Protein AF-A0A453JPI9-F1 (afdb_monomer)

pLDDT: mean 90.71, std 10.28, range [49.06, 98.75]

Structure (mmCIF, N/CA/C/O backbone):
data_AF-A0A453JPI9-F1
#
_entry.id   AF-A0A453JPI9-F1
#
loop_
_atom_site.group_PDB
_atom_site.id
_atom_site.type_symbol
_atom_site.label_atom_id
_atom_site.label_alt_id
_atom_site.label_comp_id
_atom_site.label_asym_id
_atom_site.label_entity_id
_atom_site.label_seq_id
_atom_site.pdbx_PDB_ins_code
_atom_site.Cartn_x
_atom_site.Cartn_y
_atom_site.Cartn_z
_atom_site.occupancy
_atom_site.B_iso_or_equiv
_atom_site.auth_seq_id
_atom_site.auth_comp_id
_atom_site.auth_asym_id
_atom_site.auth_atom_id
_atom_site.pdbx_PDB_model_num
ATOM 1 N N . MET A 1 1 ? -15.387 -22.018 1.868 1.00 56.56 1 MET A N 1
ATOM 2 C CA . MET A 1 1 ? -14.784 -21.761 0.543 1.00 56.56 1 MET A CA 1
ATOM 3 C C . MET A 1 1 ? -15.371 -20.463 0.018 1.00 56.56 1 MET A C 1
ATOM 5 O O . MET A 1 1 ? -16.584 -20.319 0.083 1.00 56.56 1 MET A O 1
ATOM 9 N N . LEU A 1 2 ? -14.532 -19.524 -0.419 1.00 75.81 2 LEU A N 1
ATOM 10 C CA . LEU A 1 2 ? -14.952 -18.275 -1.067 1.00 75.81 2 LEU A CA 1
ATOM 11 C C . LEU A 1 2 ? -14.603 -18.373 -2.557 1.00 75.81 2 LEU A C 1
ATOM 13 O O . LEU A 1 2 ? -13.573 -18.955 -2.893 1.00 75.81 2 LEU A O 1
ATOM 17 N N . VAL A 1 3 ? -15.459 -17.845 -3.432 1.00 72.50 3 VAL A N 1
A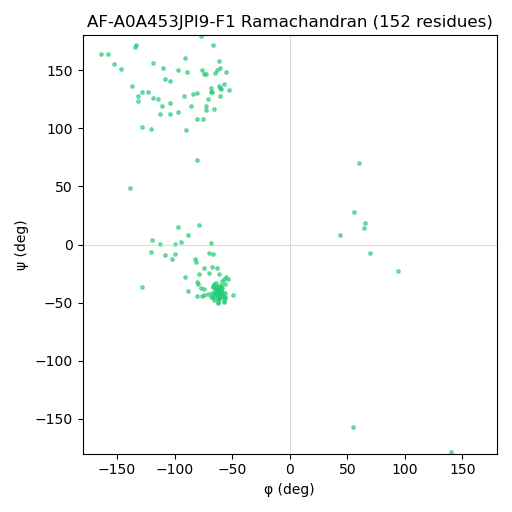TOM 18 C CA . VAL A 1 3 ? -15.272 -17.870 -4.892 1.00 72.50 3 VAL A CA 1
ATOM 19 C 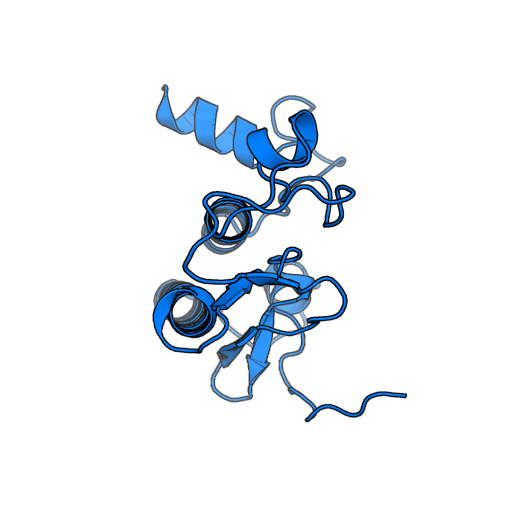C . VAL A 1 3 ? -15.197 -16.429 -5.387 1.00 72.50 3 VAL A C 1
ATOM 21 O O . VAL A 1 3 ? -16.086 -15.634 -5.095 1.00 72.50 3 VAL A O 1
ATOM 24 N N . TYR A 1 4 ? -14.134 -16.103 -6.121 1.00 73.81 4 TYR A N 1
ATOM 25 C CA . TYR A 1 4 ? -13.899 -14.785 -6.713 1.00 73.81 4 TYR A CA 1
ATOM 26 C C . TYR A 1 4 ? -13.835 -14.899 -8.235 1.00 73.81 4 TYR A C 1
ATOM 28 O O . TYR A 1 4 ? -13.496 -15.957 -8.769 1.00 73.81 4 TYR A O 1
ATOM 36 N N . ASN A 1 5 ? -14.113 -13.794 -8.929 1.00 72.75 5 ASN A N 1
ATOM 37 C CA . ASN A 1 5 ? -13.845 -13.704 -10.361 1.00 72.75 5 ASN A CA 1
ATOM 38 C C . ASN A 1 5 ? -12.345 -13.893 -10.614 1.00 72.75 5 ASN A C 1
ATOM 40 O O . ASN A 1 5 ? -11.514 -13.302 -9.922 1.00 72.75 5 ASN A O 1
ATOM 44 N N . TYR A 1 6 ? -12.008 -14.705 -11.615 1.00 73.25 6 TYR A N 1
ATOM 45 C CA . TYR A 1 6 ? -10.628 -14.873 -12.052 1.00 73.25 6 TYR A CA 1
ATOM 46 C C . TYR A 1 6 ? -10.118 -13.572 -12.684 1.00 73.25 6 TYR A C 1
ATOM 48 O O . TYR A 1 6 ? -10.791 -12.989 -13.532 1.00 73.25 6 TYR A O 1
ATOM 56 N N . LEU A 1 7 ? -8.937 -13.118 -12.263 1.00 73.00 7 LEU A N 1
ATOM 57 C CA . LEU A 1 7 ? -8.289 -11.921 -12.792 1.00 73.00 7 LEU A CA 1
ATOM 58 C C . LEU A 1 7 ? -7.021 -12.333 -13.544 1.00 73.00 7 LEU A C 1
ATOM 60 O O . LEU A 1 7 ? -6.065 -12.844 -12.957 1.00 73.00 7 LEU A O 1
ATOM 64 N N . GLU A 1 8 ? -7.064 -12.145 -14.863 1.00 62.25 8 GLU A N 1
ATOM 65 C CA . GLU A 1 8 ? -6.140 -12.718 -15.854 1.00 62.25 8 GLU A CA 1
ATOM 66 C C . GLU A 1 8 ? -4.679 -12.319 -15.621 1.00 62.25 8 GLU A C 1
ATOM 68 O O . GLU A 1 8 ? -3.771 -13.137 -15.783 1.00 62.25 8 GLU A O 1
ATOM 73 N N . ASN A 1 9 ? -4.450 -11.090 -15.151 1.00 68.19 9 ASN A N 1
ATOM 74 C CA . ASN A 1 9 ? -3.110 -10.556 -14.928 1.00 68.19 9 ASN A CA 1
ATOM 75 C C . ASN A 1 9 ? -2.555 -10.864 -13.525 1.00 68.19 9 ASN A C 1
ATOM 77 O O . ASN A 1 9 ? -1.452 -10.426 -13.199 1.00 68.19 9 ASN A O 1
ATOM 81 N N . ASN A 1 10 ? -3.253 -11.697 -12.734 1.00 81.88 10 ASN A N 1
ATOM 82 C CA . ASN A 1 10 ? -2.865 -12.098 -11.377 1.00 81.88 10 ASN A CA 1
ATOM 83 C C . ASN A 1 10 ? -2.634 -10.884 -10.450 1.00 81.88 10 ASN A C 1
ATOM 85 O O . ASN A 1 10 ? -3.216 -9.816 -10.641 1.00 81.88 10 ASN A O 1
ATOM 89 N N . SER A 1 11 ? -1.855 -11.075 -9.384 1.00 89.31 11 SER A N 1
ATOM 90 C CA . SER A 1 11 ? -1.465 -10.008 -8.476 1.00 89.31 11 SER A CA 1
ATOM 91 C C . SER A 1 11 ? -0.372 -9.118 -9.055 1.00 89.31 11 SER A C 1
ATOM 93 O O . SER A 1 11 ? 0.525 -9.572 -9.768 1.00 89.31 11 SER A O 1
ATOM 95 N N . LEU A 1 12 ? -0.395 -7.856 -8.645 1.00 89.69 12 LEU A N 1
ATOM 96 C CA . LEU A 1 12 ? 0.611 -6.858 -8.966 1.00 89.69 12 LEU A CA 1
ATOM 97 C C . LEU A 1 12 ? 2.017 -7.314 -8.550 1.00 89.69 12 LEU A C 1
ATOM 99 O O . LEU A 1 12 ? 2.966 -7.062 -9.281 1.00 89.69 12 LEU A O 1
ATOM 103 N N . ALA A 1 13 ? 2.161 -8.060 -7.448 1.00 88.31 13 ALA A N 1
ATOM 104 C CA . ALA A 1 13 ? 3.440 -8.669 -7.065 1.00 88.31 13 ALA A CA 1
ATOM 105 C C . ALA A 1 13 ? 3.997 -9.603 -8.152 1.00 88.31 13 ALA A C 1
ATOM 107 O O . ALA A 1 13 ? 5.188 -9.563 -8.454 1.00 88.31 13 ALA A O 1
ATOM 108 N N . ARG A 1 14 ? 3.148 -10.427 -8.783 1.00 84.69 14 ARG A N 1
ATOM 109 C CA . ARG A 1 14 ? 3.580 -11.302 -9.882 1.00 84.69 14 ARG A CA 1
ATOM 110 C C . ARG A 1 14 ? 3.991 -10.488 -11.104 1.00 84.69 14 ARG A C 1
ATOM 112 O O . ARG A 1 14 ? 4.933 -10.871 -11.789 1.00 84.69 14 ARG A O 1
ATOM 119 N N . THR A 1 15 ? 3.307 -9.383 -11.371 1.00 82.25 15 THR A N 1
ATOM 120 C CA . THR A 1 15 ? 3.613 -8.520 -12.515 1.00 82.25 15 THR A CA 1
ATOM 121 C C . THR A 1 15 ? 4.873 -7.680 -12.303 1.00 82.25 15 THR A C 1
ATOM 123 O O . THR A 1 15 ? 5.639 -7.514 -13.246 1.00 82.25 15 THR A O 1
ATOM 126 N N . LEU A 1 16 ? 5.112 -7.179 -11.085 1.00 83.50 16 LEU A N 1
ATOM 127 C CA . LEU A 1 16 ? 6.291 -6.376 -10.742 1.00 83.50 16 LEU A CA 1
ATOM 128 C C . LEU A 1 16 ? 7.556 -7.225 -10.573 1.00 83.50 16 LEU A C 1
ATOM 130 O O . LEU A 1 16 ? 8.634 -6.784 -10.959 1.00 83.50 16 LEU A O 1
ATOM 134 N N . PHE A 1 17 ? 7.432 -8.424 -9.996 1.00 82.12 17 PHE A N 1
ATOM 135 C CA . PHE A 1 17 ? 8.583 -9.210 -9.537 1.00 82.12 17 PHE A CA 1
ATOM 136 C C . PHE A 1 17 ? 8.726 -10.586 -10.197 1.00 82.12 17 PHE A C 1
ATOM 138 O O . PHE A 1 17 ? 9.694 -11.300 -9.934 1.00 82.12 17 PHE A O 1
ATOM 145 N N . GLY A 1 18 ? 7.755 -11.002 -11.010 1.00 69.88 18 GLY A N 1
ATOM 146 C CA . GLY A 1 18 ? 7.788 -12.289 -11.697 1.00 69.88 18 GLY A CA 1
ATOM 147 C C . GLY A 1 18 ? 8.807 -12.322 -12.836 1.00 69.88 18 GLY A C 1
ATOM 148 O O . GLY A 1 18 ? 9.024 -11.337 -13.539 1.00 69.88 18 GLY A O 1
ATOM 149 N N . ASN A 1 19 ? 9.413 -13.490 -13.058 1.00 57.91 19 ASN A N 1
ATOM 150 C CA . ASN A 1 19 ? 10.352 -13.700 -14.160 1.00 57.91 19 ASN A CA 1
ATOM 151 C C . ASN A 1 19 ? 9.649 -13.592 -15.526 1.00 57.91 19 ASN A C 1
ATOM 153 O O . ASN A 1 19 ? 8.791 -14.413 -15.841 1.00 57.91 19 ASN A O 1
ATOM 157 N N . ALA A 1 20 ? 10.062 -12.599 -16.321 1.00 51.00 20 ALA A N 1
ATOM 158 C CA . ALA A 1 20 ? 10.188 -12.532 -17.789 1.00 51.00 20 ALA A CA 1
ATOM 159 C C . ALA A 1 20 ? 9.083 -13.093 -18.721 1.00 51.00 20 ALA A C 1
ATOM 161 O O . ALA A 1 20 ? 9.321 -13.184 -19.923 1.00 51.00 20 ALA A O 1
ATOM 162 N N . HIS A 1 21 ? 7.909 -13.508 -18.240 1.00 49.06 21 HIS A N 1
ATOM 163 C CA . HIS A 1 21 ? 6.853 -14.114 -19.074 1.00 49.06 21 HIS A CA 1
ATOM 164 C C . HIS A 1 21 ? 5.532 -13.333 -19.067 1.00 49.06 21 HIS A C 1
ATOM 166 O O . HIS A 1 21 ? 4.570 -13.762 -19.701 1.00 49.06 21 HIS A O 1
ATOM 172 N N . SER A 1 22 ? 5.465 -12.172 -18.408 1.00 56.53 22 SER A N 1
ATOM 173 C CA . SER A 1 22 ? 4.405 -11.203 -18.685 1.00 56.53 22 SER A CA 1
ATOM 174 C C . SER A 1 22 ? 4.848 -10.319 -19.854 1.00 56.53 22 SER A C 1
ATOM 176 O O . SER A 1 22 ? 5.839 -9.599 -19.784 1.00 56.53 22 SER A O 1
ATOM 178 N N . SER A 1 23 ? 4.095 -10.342 -20.951 1.00 58.16 23 SER A N 1
ATOM 179 C CA . SER A 1 23 ? 4.243 -9.397 -22.071 1.00 58.16 23 SER A CA 1
ATOM 180 C C . SER A 1 23 ? 3.825 -7.962 -21.702 1.00 58.16 23 SER A C 1
ATOM 182 O O . SER A 1 23 ? 3.854 -7.060 -22.540 1.00 58.16 23 SER A O 1
ATOM 184 N N . ILE A 1 24 ? 3.423 -7.745 -20.447 1.00 67.31 24 ILE A N 1
ATOM 185 C CA . ILE A 1 24 ? 2.841 -6.510 -19.939 1.00 67.31 24 ILE A CA 1
ATOM 186 C C . ILE A 1 24 ? 3.964 -5.515 -19.641 1.00 67.31 24 ILE A C 1
ATOM 188 O O . ILE A 1 24 ? 4.696 -5.646 -18.659 1.00 67.31 24 ILE A O 1
ATOM 192 N N . ARG A 1 25 ? 4.083 -4.479 -20.474 1.00 70.19 25 ARG A N 1
ATOM 193 C CA . ARG A 1 25 ? 4.952 -3.333 -20.188 1.00 70.19 25 ARG A CA 1
ATOM 194 C C . ARG A 1 25 ? 4.307 -2.442 -19.129 1.00 70.19 25 ARG A C 1
ATOM 196 O O . ARG A 1 25 ? 3.371 -1.710 -19.418 1.00 70.19 25 ARG A O 1
ATOM 203 N N . PHE A 1 26 ? 4.861 -2.468 -17.921 1.00 79.56 26 PHE A N 1
ATOM 204 C CA . PHE A 1 26 ? 4.548 -1.513 -16.856 1.00 79.56 26 PHE A CA 1
ATOM 205 C C . PHE A 1 26 ? 5.317 -0.207 -17.059 1.00 79.56 26 PHE A C 1
ATOM 207 O O . PHE A 1 26 ? 6.294 0.085 -16.357 1.00 79.56 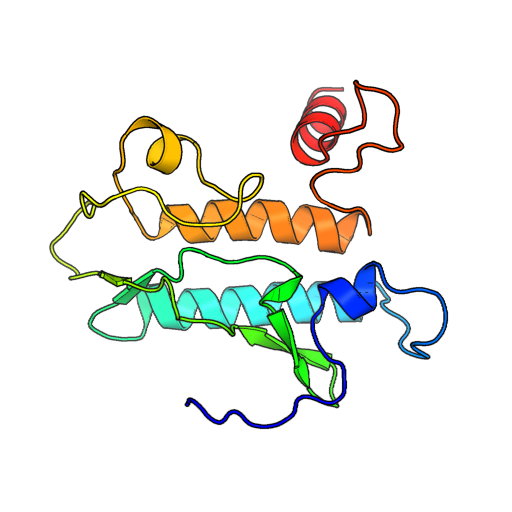26 PHE A O 1
ATOM 214 N N . ASP A 1 27 ? 4.893 0.560 -18.060 1.00 88.88 27 ASP A N 1
ATOM 215 C CA . ASP A 1 27 ? 5.353 1.933 -18.221 1.00 88.88 27 ASP A CA 1
ATOM 216 C C . ASP A 1 27 ? 4.850 2.827 -17.076 1.00 88.88 27 ASP A C 1
ATOM 218 O O . ASP A 1 27 ? 4.062 2.424 -16.212 1.00 88.88 27 ASP A O 1
ATOM 222 N N . TRP A 1 28 ? 5.348 4.059 -17.041 1.00 92.44 28 TRP A N 1
ATOM 223 C CA . TRP A 1 28 ? 4.992 4.998 -15.985 1.00 92.44 28 TRP A CA 1
ATOM 224 C C . TRP A 1 28 ? 3.491 5.310 -15.953 1.00 92.44 28 TRP A C 1
ATOM 226 O O . TRP A 1 28 ? 2.907 5.407 -14.876 1.00 92.44 28 TRP A O 1
ATOM 236 N N . SER A 1 29 ? 2.854 5.415 -17.123 1.00 93.88 29 SER A N 1
ATOM 237 C CA . SER A 1 29 ? 1.417 5.684 -17.225 1.00 93.88 29 SER A CA 1
ATOM 238 C C . SER A 1 29 ? 0.594 4.571 -16.573 1.00 93.88 29 SER A C 1
ATOM 240 O O . SER A 1 29 ? -0.288 4.844 -15.759 1.00 93.88 29 SER A O 1
ATOM 242 N N . THR A 1 30 ? 0.947 3.315 -16.846 1.00 92.50 30 THR A N 1
ATOM 243 C CA . THR A 1 30 ? 0.312 2.133 -16.254 1.00 92.50 30 THR A CA 1
ATOM 244 C C . THR A 1 30 ? 0.512 2.091 -14.740 1.00 92.50 30 THR A C 1
ATOM 246 O O . THR A 1 30 ? -0.447 1.888 -13.995 1.00 92.50 30 THR A O 1
ATOM 249 N N . ARG A 1 31 ? 1.740 2.345 -14.264 1.00 94.94 31 ARG A N 1
ATOM 250 C CA . ARG A 1 31 ? 2.051 2.425 -12.825 1.00 94.94 31 ARG A CA 1
ATOM 251 C C . ARG A 1 31 ? 1.198 3.484 -12.131 1.00 94.94 31 ARG A C 1
ATOM 253 O O . ARG A 1 31 ? 0.555 3.182 -11.130 1.00 94.94 31 ARG A O 1
ATOM 260 N N . ALA A 1 32 ? 1.133 4.689 -12.695 1.00 96.56 32 ALA A N 1
ATOM 261 C CA . ALA A 1 32 ? 0.333 5.784 -12.157 1.00 96.56 32 ALA A CA 1
ATOM 262 C C . ALA A 1 32 ? -1.165 5.443 -12.126 1.00 96.56 32 ALA A C 1
ATOM 264 O O . ALA A 1 32 ? -1.807 5.642 -11.096 1.00 96.56 32 ALA A O 1
ATOM 265 N N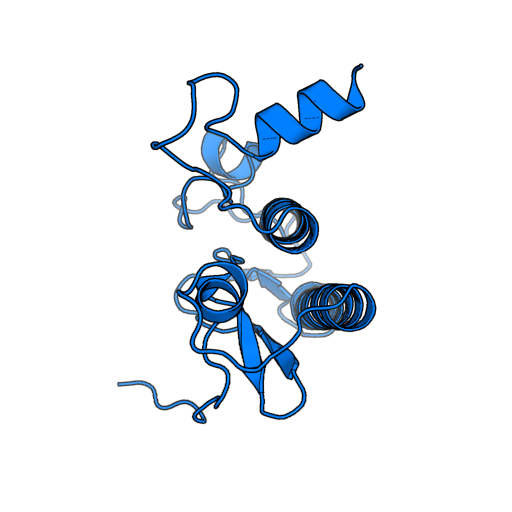 . LYS A 1 33 ? -1.708 4.860 -13.207 1.00 96.00 33 LYS A N 1
ATOM 266 C CA . LYS A 1 33 ? -3.105 4.394 -13.267 1.00 96.00 33 LYS A CA 1
ATOM 267 C C . LYS A 1 33 ? -3.414 3.406 -12.139 1.00 96.00 33 LYS A C 1
ATOM 269 O O . LYS A 1 33 ? -4.464 3.498 -11.511 1.00 96.00 33 LYS A O 1
ATOM 274 N N . ILE A 1 34 ? -2.495 2.488 -11.854 1.00 96.31 34 ILE A N 1
ATOM 275 C CA . ILE A 1 34 ? -2.661 1.504 -10.780 1.00 96.31 34 ILE A CA 1
ATOM 276 C C . ILE A 1 34 ? -2.616 2.161 -9.404 1.00 96.31 34 ILE A C 1
ATOM 278 O O . ILE A 1 34 ? -3.479 1.883 -8.577 1.00 96.31 34 ILE A O 1
ATOM 282 N N . CYS A 1 35 ? -1.665 3.062 -9.159 1.00 98.12 35 CYS A N 1
ATOM 283 C CA . CYS A 1 35 ? -1.611 3.810 -7.903 1.00 98.12 35 CYS A CA 1
ATOM 284 C C . CYS A 1 35 ? -2.918 4.575 -7.649 1.00 98.12 35 CYS A C 1
ATOM 286 O O . CYS A 1 35 ? -3.463 4.507 -6.549 1.00 98.12 35 CYS A O 1
ATOM 288 N N . ILE A 1 36 ? -3.439 5.251 -8.678 1.00 98.50 36 ILE A N 1
ATOM 289 C CA . ILE A 1 36 ? -4.699 5.998 -8.605 1.00 98.50 36 ILE A CA 1
ATOM 290 C C . ILE A 1 36 ? -5.865 5.054 -8.308 1.00 98.50 36 ILE A C 1
ATOM 292 O O . ILE A 1 36 ? -6.581 5.279 -7.339 1.00 98.50 36 ILE A O 1
ATOM 296 N N . GLY A 1 37 ? -6.016 3.956 -9.053 1.00 98.44 37 GLY A N 1
ATOM 297 C CA . GLY A 1 37 ? -7.132 3.030 -8.835 1.00 98.44 37 GLY A CA 1
ATOM 298 C C . GLY A 1 37 ? -7.105 2.342 -7.462 1.00 98.44 37 GLY A C 1
ATOM 299 O O . GLY A 1 37 ? -8.153 2.105 -6.863 1.00 98.44 37 GLY A O 1
ATOM 300 N N . VAL A 1 38 ? -5.920 2.059 -6.905 1.00 98.56 38 VAL A N 1
ATOM 301 C CA . VAL A 1 38 ? -5.806 1.565 -5.519 1.00 98.56 38 VAL A CA 1
ATOM 302 C C . VAL A 1 38 ? -6.216 2.652 -4.519 1.00 98.56 38 VAL A C 1
ATOM 304 O O . VAL A 1 38 ? -6.938 2.355 -3.566 1.00 98.56 38 VAL A O 1
ATOM 307 N N . ALA A 1 39 ? -5.810 3.906 -4.736 1.00 98.69 39 ALA A N 1
ATOM 308 C CA . ALA A 1 39 ? -6.202 5.031 -3.886 1.00 98.69 39 ALA A CA 1
ATOM 309 C C . ALA A 1 39 ? -7.715 5.313 -3.938 1.00 98.69 39 ALA A C 1
ATOM 311 O O . ALA A 1 39 ? -8.317 5.594 -2.901 1.00 98.69 39 ALA A O 1
ATOM 312 N N . GLU A 1 40 ? -8.344 5.187 -5.107 1.00 98.62 40 GLU A N 1
ATOM 313 C CA . GLU A 1 40 ? -9.800 5.266 -5.276 1.00 98.62 40 GLU A CA 1
ATOM 314 C C . GLU A 1 40 ? -10.499 4.150 -4.491 1.00 98.62 40 GLU A C 1
ATOM 316 O O . GLU A 1 40 ? -11.415 4.414 -3.714 1.00 98.62 40 GLU A O 1
ATOM 321 N N . GLY A 1 41 ? -10.009 2.909 -4.601 1.00 98.50 41 GLY A N 1
ATOM 322 C CA . GLY A 1 41 ? -10.526 1.784 -3.821 1.00 98.50 41 GLY A CA 1
ATOM 323 C C . GLY A 1 41 ? -10.407 2.000 -2.308 1.00 98.50 41 GLY A C 1
ATOM 324 O O . GLY A 1 41 ? -11.348 1.717 -1.570 1.00 98.50 41 GLY A O 1
ATOM 325 N N . LEU A 1 42 ? -9.283 2.544 -1.832 1.00 98.56 42 LEU A N 1
ATOM 326 C CA . LEU A 1 42 ? -9.107 2.888 -0.418 1.00 98.56 42 LEU A CA 1
ATOM 327 C C . LEU A 1 42 ? -10.035 4.024 0.020 1.00 98.56 42 LEU A C 1
ATOM 329 O O . LEU A 1 42 ? -10.663 3.912 1.070 1.00 98.56 42 LEU A O 1
ATOM 333 N N . THR A 1 43 ? -10.175 5.072 -0.794 1.00 98.50 43 THR A N 1
ATOM 334 C CA . THR A 1 43 ? -11.108 6.185 -0.547 1.00 98.50 43 THR A CA 1
ATOM 335 C C . THR A 1 43 ? -12.534 5.672 -0.378 1.00 98.50 43 THR A C 1
ATOM 337 O O . THR A 1 43 ? -13.199 6.005 0.605 1.00 98.50 43 THR A O 1
ATOM 340 N N . TYR A 1 44 ? -12.967 4.775 -1.266 1.00 98.44 44 TYR A N 1
ATOM 341 C CA . TYR A 1 44 ? -14.279 4.143 -1.185 1.00 98.44 44 TYR A CA 1
ATOM 342 C C . TYR A 1 44 ? -14.489 3.418 0.153 1.00 98.44 44 TYR A C 1
ATOM 344 O O . TYR A 1 44 ? -15.490 3.643 0.837 1.00 98.44 44 TYR A O 1
ATOM 352 N N . LEU A 1 45 ? -13.522 2.589 0.570 1.00 97.94 45 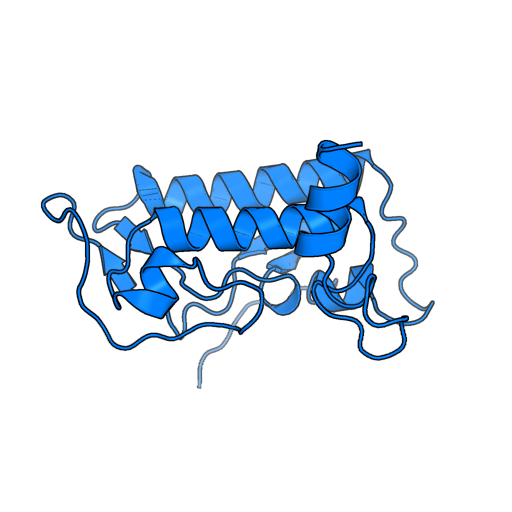LEU A N 1
ATOM 353 C CA . LEU A 1 45 ? -13.588 1.846 1.836 1.00 97.94 45 LEU A CA 1
ATOM 354 C C . LEU A 1 45 ? -13.596 2.766 3.067 1.00 97.94 45 LEU A C 1
ATOM 356 O O . LEU A 1 45 ? -14.238 2.462 4.077 1.00 97.94 45 LEU A O 1
ATOM 360 N N . HIS A 1 46 ? -12.852 3.867 3.003 1.00 97.31 46 HIS A N 1
ATOM 361 C CA . HIS A 1 46 ? -12.548 4.728 4.145 1.00 97.31 46 HIS A CA 1
ATOM 362 C C . HIS A 1 46 ? -13.543 5.864 4.355 1.00 97.31 46 HIS A C 1
ATOM 364 O O . HIS A 1 46 ? -13.697 6.306 5.497 1.00 97.31 46 HIS A O 1
ATOM 370 N N . GLU A 1 47 ? -14.187 6.338 3.289 1.00 95.62 47 GLU A N 1
ATOM 371 C CA . GLU A 1 47 ? -14.993 7.563 3.308 1.00 95.62 47 GLU A CA 1
ATOM 372 C C . GLU A 1 47 ? -16.410 7.367 2.753 1.00 95.62 47 GLU A C 1
ATOM 374 O O . GLU A 1 47 ? -17.357 7.944 3.293 1.00 95.62 47 GLU A O 1
ATOM 379 N N . GLU A 1 48 ? -16.591 6.538 1.721 1.00 96.25 48 GLU A N 1
ATOM 380 C CA . GLU A 1 48 ? -17.874 6.446 1.007 1.00 96.25 48 GLU A CA 1
ATOM 381 C C . GLU A 1 48 ? -18.835 5.424 1.623 1.00 96.25 48 GLU A C 1
ATOM 383 O O . GLU A 1 48 ? -20.035 5.686 1.742 1.00 96.25 48 GLU A O 1
ATOM 388 N N . ILE A 1 49 ? -18.329 4.269 2.066 1.00 94.88 49 ILE A N 1
ATOM 389 C CA . ILE A 1 49 ? -19.172 3.220 2.659 1.00 94.88 49 ILE A CA 1
ATOM 390 C C . ILE A 1 49 ? -19.338 3.372 4.168 1.00 94.88 49 ILE A C 1
ATOM 392 O O . ILE A 1 49 ? -18.426 3.811 4.869 1.00 94.88 49 ILE A O 1
ATOM 396 N N . ARG A 1 50 ? -20.500 2.954 4.692 1.00 94.38 50 ARG A N 1
ATOM 397 C CA . ARG A 1 50 ? -20.783 2.908 6.135 1.00 94.38 50 ARG A CA 1
ATOM 398 C C . ARG A 1 50 ? -21.310 1.532 6.576 1.00 94.38 50 ARG A C 1
ATOM 400 O O . ARG A 1 50 ? -22.274 1.055 5.981 1.00 94.38 50 ARG A O 1
ATOM 407 N N . PRO A 1 51 ? -20.757 0.934 7.652 1.00 93.62 51 PRO A N 1
ATOM 408 C CA . PRO A 1 51 ? -19.567 1.387 8.382 1.00 93.62 51 PRO A CA 1
ATOM 409 C C . PRO A 1 51 ? -18.317 1.367 7.487 1.00 93.62 51 PRO A C 1
ATOM 411 O O . PRO A 1 51 ? -18.239 0.562 6.562 1.00 93.62 51 PRO A O 1
ATOM 414 N N . HIS A 1 52 ? -17.363 2.264 7.757 1.00 96.44 52 HIS A N 1
ATOM 415 C CA . HIS A 1 52 ? -16.102 2.302 7.014 1.00 96.44 52 HIS A CA 1
ATOM 416 C C . HIS A 1 52 ? -15.354 0.978 7.197 1.00 96.44 52 HIS A C 1
ATOM 418 O O . HIS A 1 52 ? -15.582 0.261 8.172 1.00 96.44 52 HIS A O 1
ATOM 424 N N . ILE A 1 53 ? -14.448 0.642 6.287 1.00 98.00 53 ILE A N 1
ATOM 425 C CA . ILE A 1 53 ? -13.678 -0.602 6.340 1.00 98.00 53 ILE A CA 1
ATOM 426 C C . ILE A 1 53 ? -12.191 -0.265 6.341 1.00 98.00 53 ILE A C 1
ATOM 428 O O . ILE A 1 53 ? -11.731 0.498 5.502 1.00 98.00 53 ILE A O 1
ATOM 432 N N . VAL A 1 54 ? -11.436 -0.865 7.261 1.00 98.06 54 VAL A N 1
ATOM 433 C CA . VAL A 1 54 ? -9.966 -0.863 7.232 1.00 98.06 54 VAL A CA 1
ATOM 434 C C . VAL A 1 54 ? -9.504 -2.237 6.764 1.00 98.06 54 VAL A C 1
ATOM 436 O O . VAL A 1 54 ? -9.854 -3.242 7.386 1.00 98.06 54 VAL A O 1
ATOM 439 N N . HIS A 1 55 ? -8.748 -2.290 5.672 1.00 98.50 55 HIS A N 1
ATOM 440 C CA . HIS A 1 55 ? -8.337 -3.516 4.992 1.00 98.50 55 HIS A CA 1
ATOM 441 C C . HIS A 1 55 ? -7.297 -4.317 5.789 1.00 98.50 55 HIS A C 1
ATOM 443 O O . HIS A 1 55 ? -7.421 -5.532 5.922 1.00 98.50 55 HIS A O 1
ATOM 449 N N . ARG A 1 56 ? -6.302 -3.629 6.368 1.00 97.94 56 ARG A N 1
ATOM 450 C CA . ARG A 1 56 ? -5.189 -4.136 7.205 1.00 97.94 56 ARG A CA 1
ATOM 451 C C . ARG A 1 56 ? -4.115 -4.963 6.507 1.00 97.94 56 ARG A C 1
ATOM 453 O O . ARG A 1 56 ? -3.112 -5.283 7.139 1.00 97.94 56 ARG A O 1
ATOM 460 N N . ASP A 1 57 ? -4.301 -5.306 5.238 1.00 97.81 57 ASP A N 1
ATOM 461 C CA . ASP A 1 57 ? -3.305 -6.069 4.473 1.00 97.81 57 ASP A CA 1
ATOM 462 C C . ASP A 1 57 ? -3.141 -5.551 3.039 1.00 97.81 57 ASP A C 1
ATOM 464 O O . ASP A 1 57 ? -3.232 -6.298 2.067 1.00 97.81 57 ASP A O 1
ATOM 468 N N . ILE A 1 58 ? -2.978 -4.234 2.895 1.00 98.56 58 ILE A N 1
ATOM 469 C CA . ILE A 1 58 ? -2.644 -3.619 1.604 1.00 98.56 58 ILE A CA 1
ATOM 470 C C . ILE A 1 58 ? -1.183 -3.937 1.272 1.00 98.56 58 ILE A C 1
ATOM 472 O O . ILE A 1 58 ? -0.280 -3.568 2.016 1.00 98.56 58 ILE A O 1
ATOM 476 N N . LYS A 1 59 ? -0.964 -4.636 0.157 1.00 97.06 59 LYS A N 1
ATOM 477 C CA . LYS A 1 59 ? 0.353 -5.049 -0.354 1.00 97.06 59 LYS A CA 1
ATOM 478 C C . LYS A 1 59 ? 0.247 -5.475 -1.813 1.00 97.06 59 LYS A C 1
ATOM 480 O O . LYS A 1 59 ? -0.846 -5.796 -2.282 1.00 97.06 59 LYS A O 1
ATOM 485 N N . ALA A 1 60 ? 1.376 -5.565 -2.516 1.00 95.81 60 ALA A N 1
ATOM 486 C CA . ALA A 1 60 ? 1.393 -5.878 -3.946 1.00 95.81 60 ALA A CA 1
ATOM 487 C C . ALA A 1 60 ? 0.732 -7.227 -4.289 1.00 95.81 60 ALA A C 1
ATOM 489 O O . ALA A 1 60 ? 0.129 -7.369 -5.351 1.00 95.81 60 ALA A O 1
ATOM 490 N N . SER A 1 61 ? 0.793 -8.228 -3.405 1.00 94.88 61 SER A N 1
ATOM 491 C CA . SER A 1 61 ? 0.147 -9.526 -3.649 1.00 94.88 61 SER A CA 1
ATOM 492 C C . SER A 1 61 ? -1.378 -9.499 -3.501 1.00 94.88 61 SER A C 1
ATOM 494 O O . SER A 1 61 ? -2.037 -10.363 -4.075 1.00 94.88 61 SER A O 1
ATOM 496 N N . ASN A 1 62 ? -1.927 -8.499 -2.804 1.00 97.31 62 ASN A N 1
ATOM 497 C CA . ASN A 1 62 ? -3.365 -8.328 -2.580 1.00 97.31 62 ASN A CA 1
ATOM 498 C C . ASN A 1 62 ? -3.998 -7.304 -3.536 1.00 97.31 62 ASN A C 1
ATOM 500 O O . ASN A 1 62 ? -5.206 -7.071 -3.475 1.00 97.31 62 ASN A O 1
ATOM 504 N N . ILE A 1 63 ? -3.218 -6.714 -4.444 1.00 97.31 63 ILE A N 1
ATOM 505 C CA . ILE A 1 63 ? -3.742 -5.937 -5.569 1.00 97.31 63 ILE A CA 1
ATOM 506 C C . ILE A 1 63 ? -3.781 -6.844 -6.786 1.00 97.31 63 ILE A C 1
ATOM 508 O O . ILE A 1 63 ? -2.737 -7.266 -7.275 1.00 97.31 63 ILE A O 1
ATOM 512 N N . LEU A 1 64 ? -4.975 -7.148 -7.276 1.00 94.81 64 LEU A N 1
ATOM 513 C CA . LEU A 1 64 ? -5.168 -7.943 -8.483 1.00 94.81 64 LEU A CA 1
ATOM 514 C C . LEU A 1 64 ? -5.388 -7.028 -9.684 1.00 94.81 64 LEU A C 1
ATOM 516 O O . LEU A 1 64 ? -5.924 -5.931 -9.540 1.00 94.81 64 LEU A O 1
ATOM 520 N N . LEU A 1 65 ? -4.989 -7.484 -10.865 1.00 92.19 65 LEU A N 1
ATOM 521 C CA . LEU A 1 65 ? -5.115 -6.727 -12.106 1.00 92.19 65 LEU A CA 1
ATOM 522 C C . LEU A 1 65 ? -6.092 -7.437 -13.043 1.00 92.19 65 LEU A C 1
ATOM 524 O O . LEU A 1 65 ? -5.926 -8.620 -13.351 1.00 92.19 65 LEU A O 1
ATOM 528 N N . ASP A 1 66 ? -7.114 -6.717 -13.503 1.00 89.69 66 ASP A N 1
ATOM 529 C CA . ASP A 1 66 ? -7.970 -7.215 -14.580 1.00 89.69 66 ASP A CA 1
ATOM 530 C C . ASP A 1 66 ? -7.289 -7.096 -15.952 1.00 89.69 66 ASP A C 1
ATOM 532 O O . ASP A 1 66 ? -6.146 -6.644 -16.064 1.00 89.69 66 ASP A O 1
ATOM 536 N N . LYS A 1 67 ? -7.992 -7.531 -17.002 1.00 85.19 67 LYS A N 1
ATOM 537 C CA . LYS A 1 67 ? -7.512 -7.538 -18.391 1.00 85.19 67 LYS A CA 1
ATOM 538 C C . LYS A 1 67 ? -7.039 -6.165 -18.894 1.00 85.19 67 LYS A C 1
ATOM 540 O O . LYS A 1 67 ? -6.139 -6.104 -19.724 1.00 85.19 67 LYS A O 1
ATOM 545 N N . ASP A 1 68 ? -7.598 -5.081 -18.351 1.00 87.19 68 ASP A N 1
ATOM 546 C CA . ASP A 1 68 ? -7.324 -3.693 -18.741 1.00 87.19 68 ASP A CA 1
ATOM 547 C C . ASP A 1 68 ? -6.287 -3.028 -17.809 1.00 87.19 68 ASP A C 1
ATOM 549 O O . ASP A 1 68 ? -6.143 -1.796 -17.777 1.00 87.19 68 ASP A O 1
ATOM 553 N N . LEU A 1 69 ? -5.580 -3.852 -17.019 1.00 87.81 69 LEU A N 1
ATOM 554 C CA . LEU A 1 69 ? -4.623 -3.455 -15.982 1.00 87.81 69 LEU A CA 1
ATOM 555 C C . LEU A 1 69 ? -5.235 -2.516 -14.940 1.00 87.81 69 LEU A C 1
ATOM 557 O O . LEU A 1 69 ? -4.536 -1.697 -14.342 1.00 87.81 69 LEU A O 1
ATOM 561 N N . SER A 1 70 ? -6.545 -2.619 -14.720 1.00 92.25 70 SER A N 1
ATOM 562 C CA . SER A 1 70 ? -7.212 -1.856 -13.674 1.00 92.25 70 SER A CA 1
ATOM 563 C C . SER A 1 70 ? -7.064 -2.606 -12.346 1.00 92.25 70 SER A C 1
ATOM 565 O O . SER A 1 70 ? -7.331 -3.815 -12.287 1.00 92.25 70 SER A O 1
ATOM 567 N N . PRO A 1 71 ? -6.609 -1.931 -11.277 1.00 96.19 71 PRO A N 1
ATOM 568 C CA . PRO A 1 71 ? -6.363 -2.581 -10.001 1.00 96.19 71 PRO A CA 1
ATOM 569 C C . PRO A 1 71 ? -7.665 -2.900 -9.266 1.00 96.19 71 PRO A C 1
ATOM 571 O O . PRO A 1 71 ? -8.636 -2.144 -9.305 1.00 96.19 71 PRO A O 1
ATOM 574 N N . LYS A 1 72 ? -7.662 -4.010 -8.531 1.00 96.81 72 LYS A N 1
ATOM 575 C CA . LYS A 1 72 ? -8.719 -4.406 -7.601 1.00 96.81 72 LYS A CA 1
ATOM 576 C C . LYS A 1 72 ? -8.090 -4.821 -6.278 1.00 96.81 72 LYS A C 1
ATOM 578 O O . LYS A 1 72 ? -7.247 -5.716 -6.243 1.00 96.81 72 LYS A O 1
ATOM 583 N N . ILE A 1 73 ? -8.511 -4.174 -5.194 1.00 98.06 73 ILE A N 1
ATOM 584 C CA . ILE A 1 73 ? -8.137 -4.574 -3.834 1.00 98.06 73 ILE A CA 1
ATOM 585 C C . ILE A 1 73 ? -8.811 -5.918 -3.537 1.00 98.06 73 ILE A C 1
ATOM 587 O O . ILE A 1 73 ? -10.004 -6.094 -3.790 1.00 98.06 73 ILE A O 1
ATOM 591 N N . SER A 1 74 ? -8.039 -6.872 -3.031 1.00 96.31 74 SER A N 1
ATOM 592 C CA . SER A 1 74 ? -8.479 -8.234 -2.730 1.00 96.31 74 SER A CA 1
ATOM 593 C C . SER A 1 74 ? -8.004 -8.674 -1.347 1.00 96.31 74 SER A C 1
ATOM 595 O O . SER A 1 74 ? -7.185 -8.004 -0.733 1.00 96.31 74 SER A O 1
ATOM 597 N N . ASP A 1 75 ? -8.498 -9.828 -0.895 1.00 95.00 75 ASP A N 1
ATOM 598 C CA . ASP A 1 75 ? -8.187 -10.426 0.408 1.00 95.00 75 ASP A CA 1
ATOM 599 C C . ASP A 1 75 ? -8.567 -9.560 1.623 1.00 95.00 75 ASP A C 1
ATOM 601 O O . ASP A 1 75 ? -7.750 -9.092 2.414 1.00 95.00 75 ASP A O 1
ATOM 605 N N . PHE A 1 76 ? -9.878 -9.441 1.826 1.00 96.75 76 PHE A N 1
ATOM 606 C CA . PHE A 1 76 ? -10.472 -8.801 2.999 1.00 96.75 76 PHE A CA 1
ATOM 607 C C . PHE A 1 76 ? -10.471 -9.713 4.243 1.00 96.75 76 PHE A C 1
ATOM 609 O O . PHE A 1 76 ? -11.202 -9.446 5.196 1.00 96.75 76 PHE A O 1
ATOM 616 N N . GLY A 1 77 ? -9.678 -10.794 4.270 1.00 96.38 77 GLY A N 1
ATOM 617 C CA . GLY A 1 77 ? -9.668 -11.762 5.373 1.00 96.38 77 GLY A CA 1
ATOM 618 C C . GLY A 1 77 ? -9.258 -11.166 6.724 1.00 96.38 77 GLY A C 1
ATOM 619 O O . GLY A 1 77 ? -9.671 -11.661 7.774 1.00 96.38 77 GLY A O 1
ATOM 620 N N . LEU A 1 78 ? -8.485 -10.075 6.709 1.00 96.50 78 LEU A N 1
ATOM 621 C CA . LEU A 1 78 ? -8.103 -9.328 7.910 1.00 96.50 78 LEU A CA 1
ATOM 622 C C . LEU A 1 78 ? -8.945 -8.072 8.148 1.00 96.50 78 LEU A C 1
ATOM 624 O O . LEU A 1 78 ? -8.810 -7.474 9.221 1.00 96.50 78 LEU A O 1
ATOM 628 N N . ALA A 1 79 ? -9.802 -7.691 7.199 1.00 97.50 79 ALA A N 1
ATOM 629 C CA . ALA A 1 79 ? -10.498 -6.415 7.206 1.00 97.50 79 ALA A CA 1
ATOM 630 C C . ALA A 1 79 ? -11.386 -6.239 8.445 1.00 97.50 79 ALA A C 1
ATOM 632 O O . ALA A 1 79 ? -11.885 -7.198 9.042 1.00 97.50 79 ALA A O 1
ATOM 633 N N . LYS A 1 80 ? -11.582 -4.985 8.854 1.00 96.88 80 LYS A N 1
ATOM 634 C CA . LYS A 1 80 ? -12.360 -4.651 10.047 1.00 96.88 80 LYS A CA 1
ATOM 635 C C . LYS A 1 80 ? -13.276 -3.465 9.796 1.00 96.88 80 LYS A C 1
ATOM 637 O O . LYS A 1 80 ? -12.858 -2.464 9.219 1.00 96.88 80 LYS A O 1
ATOM 642 N N . LEU A 1 81 ? -14.513 -3.581 10.272 1.00 96.69 81 LEU A N 1
ATOM 643 C CA . LEU A 1 81 ? -15.466 -2.476 10.264 1.00 96.69 81 LEU A CA 1
ATOM 644 C C . LEU A 1 81 ? -14.998 -1.396 11.245 1.00 96.69 81 LEU A C 1
ATOM 646 O O . LEU A 1 81 ? -14.617 -1.700 12.376 1.00 96.69 81 LEU A O 1
ATOM 650 N N . PHE A 1 82 ? -15.052 -0.148 10.805 1.00 94.38 82 PHE A N 1
ATOM 651 C CA . PHE A 1 82 ? -14.629 1.041 11.522 1.00 94.38 82 PHE A CA 1
ATOM 652 C C . PHE A 1 82 ? -15.820 1.992 11.685 1.00 94.38 82 PHE A C 1
ATOM 654 O O . PHE A 1 82 ? -16.192 2.710 10.751 1.00 94.38 82 PHE A O 1
ATOM 661 N N . PRO A 1 83 ? -16.466 1.984 12.863 1.00 90.50 83 PRO A N 1
ATOM 662 C CA . PRO A 1 83 ? -17.552 2.906 13.167 1.00 90.50 83 PRO A CA 1
ATOM 663 C C . PRO A 1 83 ? -17.071 4.364 13.128 1.00 90.50 83 PRO A C 1
ATOM 665 O O . PRO A 1 83 ? -16.020 4.696 13.671 1.00 90.50 83 PRO A O 1
ATOM 668 N N . GLY A 1 84 ? -17.855 5.257 12.518 1.00 81.12 84 GLY A N 1
ATOM 669 C CA . GLY A 1 84 ? -17.463 6.660 12.311 1.00 81.12 84 GLY A CA 1
ATOM 670 C C . GLY A 1 84 ? -17.328 7.510 13.585 1.00 81.12 84 GLY A C 1
ATOM 671 O O . GLY A 1 84 ? -16.866 8.641 13.506 1.00 81.12 84 GLY A O 1
ATOM 672 N N . ASN A 1 85 ? -17.722 6.993 14.751 1.00 87.38 85 ASN A N 1
ATOM 673 C CA . ASN A 1 85 ? -17.591 7.663 16.050 1.00 87.38 85 ASN A CA 1
ATOM 674 C C . ASN A 1 85 ? -16.317 7.269 16.821 1.00 87.38 85 ASN A C 1
ATOM 676 O O . ASN A 1 85 ? -16.137 7.710 17.955 1.00 87.38 85 ASN A O 1
ATOM 680 N N . MET A 1 86 ? -15.451 6.428 16.248 1.00 89.06 86 MET A N 1
ATOM 681 C CA . MET A 1 86 ? -14.232 5.947 16.902 1.00 89.06 86 MET A CA 1
ATOM 682 C C . MET A 1 86 ? -12.990 6.651 16.349 1.00 89.06 86 MET A C 1
ATOM 684 O O . MET A 1 86 ? -12.860 6.850 15.145 1.00 89.06 86 MET A O 1
ATOM 688 N N . THR A 1 87 ? -12.037 6.986 17.224 1.00 91.31 87 THR A N 1
ATOM 689 C CA . THR A 1 87 ? -10.718 7.497 16.802 1.00 91.31 87 THR A CA 1
ATOM 690 C C . THR A 1 87 ? -9.778 6.368 16.383 1.00 91.31 87 THR A C 1
ATOM 692 O O . THR A 1 87 ? -8.952 6.547 15.492 1.00 91.31 87 THR A O 1
ATOM 695 N N . HIS A 1 88 ? -9.914 5.198 17.010 1.00 93.88 88 HIS A N 1
ATOM 696 C CA . HIS A 1 88 ? -9.159 3.982 16.724 1.00 93.88 88 HIS A CA 1
ATOM 697 C C . HIS A 1 88 ? -9.916 2.748 17.227 1.00 93.88 88 HIS A C 1
ATOM 699 O O . HIS A 1 88 ? -10.802 2.854 18.074 1.00 93.88 88 HIS A O 1
ATOM 705 N N . ILE A 1 89 ? -9.519 1.571 16.748 1.00 93.94 89 ILE A N 1
ATOM 706 C CA . ILE A 1 89 ? -9.963 0.270 17.249 1.00 93.94 89 ILE A CA 1
ATOM 707 C C . ILE A 1 89 ? -8.782 -0.412 17.936 1.00 93.94 89 ILE A C 1
ATOM 709 O O . ILE A 1 89 ? -7.792 -0.741 17.284 1.00 93.94 89 ILE A O 1
ATOM 713 N N . SER A 1 90 ? -8.902 -0.701 19.229 1.00 94.12 90 SER A N 1
ATOM 714 C CA . SER A 1 90 ? -7.941 -1.560 19.928 1.00 94.12 90 SER A CA 1
ATOM 715 C C . SER A 1 90 ? -8.147 -3.012 19.502 1.00 94.12 90 SER A C 1
ATOM 717 O O . SER A 1 90 ? -9.213 -3.595 19.704 1.00 94.12 90 SER A O 1
ATOM 719 N N . THR A 1 91 ? -7.148 -3.603 18.853 1.00 93.31 91 THR A N 1
ATOM 720 C CA . THR A 1 91 ? -7.243 -4.965 18.316 1.00 93.31 91 THR A CA 1
ATOM 721 C C . THR A 1 91 ? -5.869 -5.613 18.241 1.00 93.31 91 THR A C 1
ATOM 723 O O . THR A 1 91 ? -4.861 -4.926 18.094 1.00 93.31 91 THR A O 1
ATOM 726 N N . ARG A 1 92 ? -5.822 -6.953 18.263 1.00 94.44 92 ARG A N 1
ATOM 727 C CA . ARG A 1 92 ? -4.586 -7.693 17.974 1.00 94.44 92 ARG A CA 1
ATOM 728 C C . ARG A 1 92 ? -4.006 -7.223 16.638 1.00 94.44 92 ARG A C 1
ATOM 730 O O . ARG A 1 92 ? -4.746 -7.119 15.652 1.00 94.44 92 ARG A O 1
ATOM 737 N N . VAL A 1 93 ? -2.700 -6.963 16.623 1.00 95.75 93 VAL A N 1
ATOM 738 C CA . VAL A 1 93 ? -1.953 -6.618 15.411 1.00 95.75 93 VAL A CA 1
ATOM 739 C C . VAL A 1 93 ? -2.044 -7.776 14.417 1.00 95.75 93 VAL A C 1
ATOM 741 O O . VAL A 1 93 ? -1.796 -8.928 14.774 1.00 95.75 93 VAL A O 1
ATOM 744 N N . ALA A 1 94 ? -2.453 -7.472 13.188 1.00 95.81 94 ALA A N 1
ATOM 745 C CA . ALA A 1 94 ? -2.411 -8.396 12.058 1.00 95.81 94 ALA A CA 1
ATOM 746 C C . ALA A 1 94 ? -2.144 -7.607 10.776 1.00 95.81 94 ALA A C 1
ATOM 748 O O . ALA A 1 94 ? -2.536 -6.444 10.693 1.00 95.81 94 ALA A O 1
ATOM 749 N N . GLY A 1 95 ? -1.498 -8.258 9.816 1.00 95.69 95 GLY A N 1
ATOM 750 C CA . GLY A 1 95 ? -1.033 -7.679 8.560 1.00 95.69 95 GLY A CA 1
ATOM 751 C C . GLY A 1 95 ? 0.341 -8.244 8.210 1.00 95.69 95 GLY A C 1
ATOM 752 O O . GLY A 1 95 ? 0.883 -9.085 8.935 1.00 95.69 95 GLY A O 1
ATOM 753 N N . THR A 1 96 ? 0.905 -7.780 7.103 1.00 95.31 96 THR A N 1
ATOM 754 C CA . THR A 1 96 ? 2.212 -8.235 6.617 1.00 95.31 96 THR A CA 1
ATOM 755 C C . THR A 1 96 ? 3.338 -7.353 7.157 1.00 95.31 96 THR A C 1
ATOM 757 O O . THR A 1 96 ? 3.293 -6.127 7.031 1.00 95.31 96 THR A O 1
ATOM 760 N N . LEU A 1 97 ? 4.361 -7.969 7.760 1.00 93.06 97 LEU A N 1
ATOM 761 C CA . LEU A 1 97 ? 5.562 -7.259 8.215 1.00 93.06 97 LEU A CA 1
ATOM 762 C C . LEU A 1 97 ? 6.209 -6.517 7.032 1.00 93.06 97 LEU A C 1
ATOM 764 O O . LEU A 1 97 ? 6.248 -7.051 5.930 1.00 93.06 97 LEU A O 1
ATOM 768 N N . GLY A 1 98 ? 6.659 -5.281 7.256 1.00 92.81 98 GLY A N 1
ATOM 769 C CA . GLY A 1 98 ? 7.129 -4.380 6.196 1.00 92.81 98 GLY A CA 1
ATOM 770 C C . GLY A 1 98 ? 6.056 -3.428 5.653 1.00 92.81 98 GLY A C 1
ATOM 771 O O . GLY A 1 98 ? 6.402 -2.350 5.190 1.00 92.81 98 GLY A O 1
ATOM 772 N N . TYR A 1 99 ? 4.765 -3.758 5.797 1.00 97.00 99 TYR A N 1
ATOM 773 C CA . TYR A 1 99 ? 3.643 -2.865 5.454 1.00 97.00 99 TYR A CA 1
ATOM 774 C C . TYR A 1 99 ? 2.904 -2.328 6.684 1.00 97.00 99 TYR A C 1
ATOM 776 O O . TYR A 1 99 ? 2.024 -1.480 6.551 1.00 97.00 99 TYR A O 1
ATOM 784 N N . LEU A 1 100 ? 3.204 -2.840 7.881 1.00 96.81 100 LEU A N 1
ATOM 785 C CA . LEU A 1 100 ? 2.521 -2.446 9.111 1.00 96.81 100 LEU A CA 1
ATOM 786 C C . LEU A 1 100 ? 2.904 -1.025 9.527 1.00 96.81 100 LEU A C 1
ATOM 788 O O . LEU A 1 100 ? 4.076 -0.737 9.757 1.00 96.81 100 LEU A O 1
ATOM 792 N N . ALA A 1 101 ? 1.891 -0.180 9.713 1.00 96.94 101 ALA A N 1
ATOM 793 C CA . ALA A 1 101 ? 2.077 1.148 10.280 1.00 96.94 101 ALA A CA 1
ATOM 794 C C . ALA A 1 101 ? 2.680 1.061 11.694 1.00 96.94 101 ALA A C 1
ATOM 796 O O . ALA A 1 101 ? 2.202 0.259 12.511 1.00 96.94 101 ALA A O 1
ATOM 797 N N . PRO A 1 102 ? 3.702 1.872 12.015 1.00 95.38 102 PRO A N 1
ATOM 798 C CA . PRO A 1 102 ? 4.441 1.759 13.269 1.00 95.38 102 PRO A CA 1
ATOM 799 C C . PRO A 1 102 ? 3.552 2.004 14.491 1.00 95.38 102 PRO A C 1
ATOM 801 O O . PRO A 1 102 ? 3.623 1.266 15.472 1.00 95.38 102 PRO A O 1
ATOM 804 N N . GLU A 1 103 ? 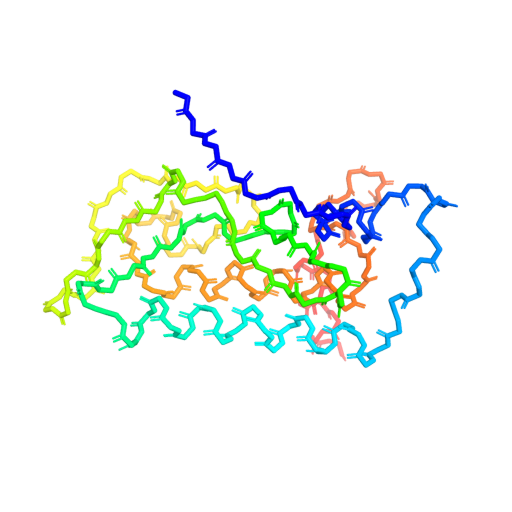2.649 2.982 14.435 1.00 93.06 103 GLU A N 1
ATOM 805 C CA . GLU A 1 103 ? 1.705 3.269 15.513 1.00 93.06 103 GLU A CA 1
ATOM 806 C C . GLU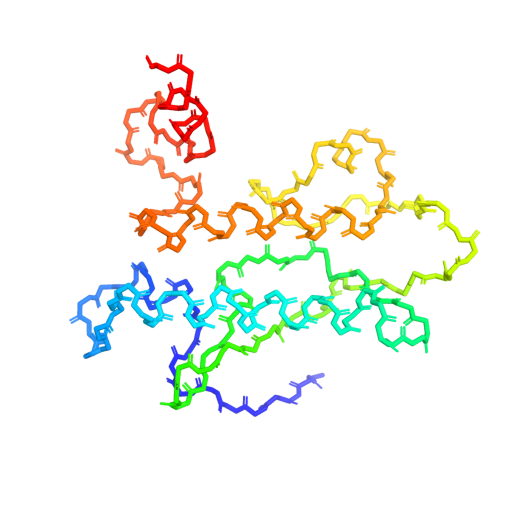 A 1 103 ? 0.760 2.094 15.780 1.00 93.06 103 GLU A C 1
ATOM 808 O O . GLU A 1 103 ? 0.442 1.802 16.937 1.00 93.06 103 GLU A O 1
ATOM 813 N N . TYR A 1 104 ? 0.359 1.376 14.729 1.00 96.38 104 TYR A N 1
ATOM 814 C CA . TYR A 1 104 ? -0.485 0.198 14.859 1.00 96.38 104 TYR A CA 1
ATOM 815 C C . TYR A 1 104 ? 0.307 -0.992 15.409 1.00 96.38 104 TYR A C 1
ATOM 817 O O . TYR A 1 104 ? -0.169 -1.666 16.323 1.00 96.38 104 TYR A O 1
ATOM 825 N N . ALA A 1 105 ? 1.528 -1.213 14.917 1.00 95.69 105 ALA A N 1
ATOM 826 C CA . ALA A 1 105 ? 2.406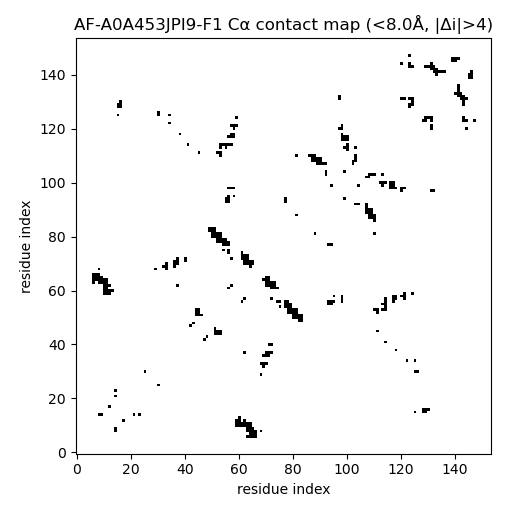 -2.285 15.376 1.00 95.69 105 ALA A CA 1
ATOM 827 C C . ALA A 1 105 ? 2.780 -2.142 16.860 1.00 95.69 105 ALA A C 1
ATOM 829 O O . ALA A 1 105 ? 2.787 -3.130 17.590 1.00 95.69 105 ALA A O 1
ATOM 830 N N . ILE A 1 106 ? 3.046 -0.913 17.313 1.00 95.06 106 ILE A N 1
ATOM 831 C CA . ILE A 1 106 ? 3.481 -0.625 18.685 1.00 95.06 106 ILE A CA 1
ATOM 832 C C . ILE A 1 106 ? 2.294 -0.588 19.652 1.00 95.06 106 ILE A C 1
ATOM 834 O O . ILE A 1 106 ? 2.379 -1.122 20.756 1.00 95.06 106 ILE A O 1
ATOM 838 N N . ARG A 1 107 ? 1.189 0.069 19.272 1.00 93.88 107 ARG A N 1
ATOM 839 C CA . ARG A 1 107 ? 0.088 0.372 20.207 1.00 93.88 107 ARG A CA 1
ATOM 840 C C . ARG A 1 107 ? -1.124 -0.544 20.058 1.00 93.88 107 ARG A C 1
ATOM 842 O O . ARG A 1 107 ? -2.026 -0.483 20.887 1.00 93.88 107 ARG A O 1
ATOM 849 N N . GLY A 1 108 ? -1.209 -1.336 18.987 1.00 94.19 108 GLY A N 1
ATOM 850 C CA . GLY A 1 108 ? -2.412 -2.109 18.653 1.00 94.19 108 GLY A CA 1
ATOM 851 C C . GLY A 1 108 ? -3.633 -1.239 18.318 1.00 94.19 108 GLY A C 1
ATOM 852 O O . GLY A 1 108 ? -4.760 -1.739 18.284 1.00 94.19 108 GLY A O 1
ATOM 853 N N . GLN A 1 109 ? -3.423 0.061 18.084 1.00 95.19 109 GLN A N 1
ATOM 854 C CA . GLN A 1 109 ? -4.465 1.036 17.770 1.00 95.19 109 GLN A CA 1
ATOM 855 C C . GLN A 1 109 ? -4.660 1.100 16.257 1.00 95.19 109 GLN A C 1
ATOM 857 O O . GLN A 1 109 ? -3.897 1.744 15.542 1.00 95.19 109 GLN A O 1
ATOM 862 N N . LEU A 1 110 ? -5.677 0.404 15.761 1.00 96.94 110 LEU A N 1
ATOM 863 C CA . LEU A 1 110 ? -5.991 0.384 14.341 1.00 96.94 110 LEU A CA 1
ATOM 864 C C . LEU A 1 110 ? -6.774 1.635 13.941 1.00 96.94 110 LEU A C 1
ATOM 866 O O . LEU A 1 110 ? -7.806 1.943 14.537 1.00 96.94 110 LEU A O 1
ATOM 870 N N . THR A 1 111 ? -6.334 2.301 12.879 1.00 96.81 111 THR A N 1
ATOM 871 C CA . THR A 1 111 ? -7.046 3.415 12.241 1.00 96.81 111 THR A CA 1
ATOM 872 C C . THR A 1 111 ? -7.046 3.239 10.724 1.00 96.81 111 THR A C 1
ATOM 874 O O . THR A 1 111 ? -6.287 2.427 10.194 1.00 96.81 111 THR A O 1
ATOM 877 N N . LYS A 1 112 ? -7.834 4.052 10.010 1.00 97.38 112 LYS A N 1
ATOM 878 C CA . LYS A 1 112 ? -7.768 4.165 8.541 1.00 97.38 112 LYS A CA 1
ATOM 879 C C . LYS A 1 112 ? -6.351 4.486 8.035 1.00 97.38 112 LYS A C 1
ATOM 881 O O . LYS A 1 112 ? -5.960 4.049 6.959 1.00 97.38 112 LYS A O 1
ATOM 886 N N . LYS A 1 113 ? -5.538 5.188 8.839 1.00 97.75 113 LYS A N 1
ATOM 887 C CA . LYS A 1 113 ? -4.154 5.551 8.494 1.00 97.75 113 LYS A CA 1
ATOM 888 C C . LYS A 1 113 ? -3.210 4.350 8.415 1.00 97.75 113 LYS A C 1
ATOM 890 O O . LYS A 1 113 ? -2.202 4.451 7.725 1.00 97.75 113 LYS A O 1
ATOM 895 N N . ALA A 1 114 ? -3.569 3.214 9.018 1.00 98.19 114 ALA A N 1
ATOM 896 C CA . ALA A 1 114 ? -2.789 1.991 8.875 1.00 98.19 114 ALA A CA 1
ATOM 897 C C . ALA A 1 114 ? -2.728 1.529 7.407 1.00 98.19 114 ALA A C 1
ATOM 899 O O . ALA A 1 114 ? -1.643 1.273 6.896 1.00 98.19 114 ALA A O 1
ATOM 900 N N . ASP A 1 115 ? -3.868 1.524 6.706 1.00 98.56 115 ASP A N 1
ATOM 901 C CA . ASP A 1 115 ? -3.914 1.210 5.270 1.00 98.56 115 ASP A CA 1
ATOM 902 C C . ASP A 1 115 ? -3.189 2.270 4.430 1.00 98.56 115 ASP A C 1
ATOM 904 O O . ASP A 1 115 ? -2.573 1.931 3.425 1.00 98.56 115 ASP A O 1
ATOM 908 N N . VAL A 1 116 ? -3.236 3.547 4.836 1.00 98.56 116 VAL A N 1
ATOM 909 C CA . VAL A 1 116 ? -2.528 4.640 4.140 1.00 98.56 116 VAL A CA 1
ATOM 910 C C . VAL A 1 116 ? -1.014 4.439 4.208 1.00 98.56 116 VAL A C 1
ATOM 912 O O . VAL A 1 116 ? -0.327 4.618 3.206 1.00 98.56 116 VAL A O 1
ATOM 915 N N . TYR A 1 117 ? -0.489 4.028 5.363 1.00 98.50 117 TYR A N 1
ATOM 916 C CA . TYR A 1 117 ? 0.924 3.684 5.502 1.00 98.50 117 TYR A CA 1
ATOM 917 C C . TYR A 1 117 ? 1.293 2.490 4.613 1.00 98.50 117 TYR A C 1
ATOM 919 O O . TYR A 1 117 ? 2.243 2.571 3.834 1.00 98.50 117 TYR A O 1
ATOM 927 N N . SER A 1 118 ? 0.510 1.406 4.669 1.00 98.56 118 SER A N 1
ATOM 928 C CA . SER A 1 118 ? 0.725 0.227 3.823 1.00 98.56 118 SER A CA 1
ATOM 929 C C . SER A 1 118 ? 0.665 0.569 2.328 1.00 98.56 118 SER A C 1
ATOM 931 O O . SER A 1 118 ? 1.464 0.066 1.540 1.00 98.56 118 SER A O 1
ATOM 933 N N . PHE A 1 119 ? -0.236 1.474 1.933 1.00 98.75 119 PHE A N 1
ATOM 934 C CA . PHE A 1 119 ? -0.304 2.012 0.578 1.00 98.75 119 PHE A CA 1
ATOM 935 C C . PHE A 1 119 ? 0.958 2.801 0.205 1.00 98.75 119 PHE A C 1
ATOM 937 O O . PHE A 1 119 ? 1.456 2.641 -0.902 1.00 98.75 119 PHE A O 1
ATOM 944 N N . GLY A 1 120 ? 1.530 3.582 1.124 1.00 98.44 120 GLY A N 1
ATOM 945 C CA . GLY A 1 120 ? 2.817 4.254 0.918 1.00 98.44 120 GLY A CA 1
ATOM 946 C C . GLY A 1 120 ? 3.957 3.279 0.606 1.00 98.44 120 GLY A C 1
ATOM 947 O O . GLY A 1 120 ? 4.707 3.490 -0.344 1.00 98.44 120 GLY A O 1
ATOM 948 N N . VAL A 1 121 ? 4.044 2.165 1.339 1.00 98.06 121 VAL 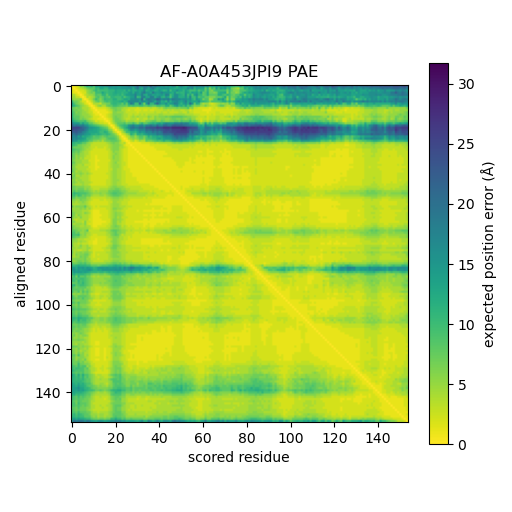A N 1
ATOM 949 C CA . VAL A 1 121 ? 5.023 1.101 1.049 1.00 98.06 121 VAL A CA 1
ATOM 950 C C . VAL A 1 121 ? 4.771 0.487 -0.331 1.00 98.06 121 VAL A C 1
ATOM 952 O O . VAL A 1 121 ? 5.702 0.327 -1.117 1.00 98.06 121 VAL A O 1
ATOM 955 N N . LEU A 1 122 ? 3.508 0.216 -0.671 1.00 98.19 122 LEU A N 1
ATOM 956 C CA . LEU A 1 122 ? 3.129 -0.275 -1.996 1.00 98.19 122 LEU A CA 1
ATOM 957 C C . LEU A 1 122 ? 3.515 0.705 -3.122 1.00 98.19 122 LEU A C 1
ATOM 959 O O . LEU A 1 122 ? 3.976 0.271 -4.176 1.00 98.19 122 LEU A O 1
ATOM 963 N N . LEU A 1 123 ? 3.370 2.018 -2.916 1.00 98.19 123 LEU A N 1
ATOM 964 C CA . LEU A 1 123 ? 3.814 3.026 -3.883 1.00 98.19 123 LEU A CA 1
ATOM 965 C C . LEU A 1 123 ? 5.323 2.934 -4.134 1.00 98.19 123 LEU A C 1
ATOM 967 O O . LEU A 1 123 ? 5.747 2.991 -5.288 1.00 98.19 123 LEU A O 1
ATOM 971 N N . LEU A 1 124 ? 6.129 2.746 -3.084 1.00 97.25 124 LEU A N 1
ATOM 972 C CA . LEU A 1 124 ? 7.575 2.564 -3.232 1.00 97.25 124 LEU A CA 1
ATOM 973 C C . LEU A 1 124 ? 7.897 1.318 -4.059 1.00 97.25 124 LEU A C 1
ATOM 975 O O . LEU A 1 124 ? 8.753 1.382 -4.943 1.00 97.25 124 LEU A O 1
ATOM 979 N N . GLU A 1 125 ? 7.199 0.206 -3.832 1.00 95.81 125 GLU A N 1
ATOM 980 C CA . GLU A 1 125 ? 7.365 -1.011 -4.636 1.00 95.81 125 GLU A CA 1
ATOM 981 C C . GLU A 1 125 ? 7.002 -0.773 -6.107 1.00 95.81 125 GLU A C 1
ATOM 983 O O . GLU A 1 125 ? 7.754 -1.155 -7.007 1.00 95.81 125 GLU A O 1
ATOM 988 N N . ILE A 1 126 ? 5.886 -0.083 -6.370 1.00 95.25 126 ILE A N 1
ATOM 989 C CA . ILE A 1 126 ? 5.439 0.231 -7.732 1.00 95.25 126 ILE A CA 1
ATOM 990 C C . ILE A 1 126 ? 6.426 1.157 -8.439 1.00 95.25 126 ILE A C 1
ATOM 992 O O . ILE A 1 126 ? 6.687 0.960 -9.622 1.00 95.25 126 ILE A O 1
ATOM 996 N N . VAL A 1 127 ? 6.974 2.168 -7.768 1.00 94.25 127 VAL A N 1
ATOM 997 C CA . VAL A 1 127 ? 7.889 3.132 -8.398 1.00 94.25 127 VAL A CA 1
ATOM 998 C C . VAL A 1 127 ? 9.276 2.523 -8.601 1.00 94.25 127 VAL A C 1
ATOM 1000 O O . VAL A 1 127 ? 9.840 2.642 -9.686 1.00 94.25 127 VAL A O 1
ATOM 1003 N N . SER A 1 128 ? 9.805 1.823 -7.597 1.00 92.00 128 SER A N 1
ATOM 1004 C CA . SER A 1 128 ? 11.152 1.238 -7.650 1.00 92.00 128 SER A CA 1
ATOM 1005 C C . SER A 1 128 ? 11.228 -0.058 -8.458 1.00 92.00 128 SER A C 1
ATOM 1007 O O . SER A 1 128 ? 12.298 -0.414 -8.946 1.00 92.00 128 SER A O 1
ATOM 1009 N N . GLY A 1 129 ? 10.116 -0.793 -8.583 1.00 90.38 129 GLY A N 1
ATOM 1010 C CA . GLY A 1 129 ? 10.132 -2.168 -9.085 1.00 90.38 129 GLY A CA 1
ATOM 1011 C C . GLY A 1 129 ? 10.878 -3.145 -8.165 1.00 90.38 129 GLY A C 1
ATOM 1012 O O . GLY A 1 129 ? 11.274 -4.217 -8.617 1.00 90.38 129 GLY A O 1
ATOM 1013 N N . ARG A 1 130 ? 11.095 -2.787 -6.893 1.00 90.38 130 ARG A N 1
ATOM 1014 C CA . ARG A 1 130 ? 11.769 -3.615 -5.883 1.00 90.38 130 ARG A CA 1
ATOM 1015 C C . ARG A 1 130 ? 10.777 -4.087 -4.825 1.00 90.38 130 ARG A C 1
ATOM 1017 O O . ARG A 1 130 ? 9.789 -3.412 -4.553 1.00 90.38 130 ARG A O 1
ATOM 1024 N N . TRP A 1 131 ? 11.060 -5.238 -4.223 1.00 90.88 131 TRP A N 1
ATOM 1025 C CA . TRP A 1 131 ? 10.339 -5.706 -3.041 1.00 90.88 131 TRP A CA 1
ATOM 1026 C C . TRP A 1 131 ? 10.597 -4.766 -1.862 1.00 90.88 131 TRP A C 1
ATOM 1028 O O . TRP A 1 131 ? 11.707 -4.245 -1.730 1.00 90.88 131 TRP A O 1
ATOM 1038 N N . HIS A 1 132 ? 9.614 -4.603 -0.971 1.00 91.94 132 HIS A N 1
ATOM 1039 C CA . HIS A 1 132 ? 9.792 -3.827 0.261 1.00 91.94 132 HIS A CA 1
ATOM 1040 C C . HIS A 1 132 ? 10.951 -4.356 1.134 1.00 91.94 132 HIS A C 1
ATOM 1042 O O . HIS A 1 132 ? 11.595 -3.569 1.827 1.00 91.94 132 HIS A O 1
ATOM 1048 N N . THR A 1 133 ? 11.232 -5.665 1.060 1.00 92.25 133 THR A N 1
ATOM 1049 C CA . THR A 1 133 ? 12.417 -6.309 1.642 1.00 92.25 133 THR A CA 1
ATOM 1050 C C . THR A 1 133 ? 13.079 -7.216 0.606 1.00 92.25 133 THR A C 1
ATOM 1052 O O . THR A 1 133 ? 12.413 -8.095 0.055 1.00 92.25 133 THR A O 1
ATOM 1055 N N . ASP A 1 134 ? 14.383 -7.062 0.373 1.00 89.81 134 ASP A N 1
ATOM 1056 C CA . ASP A 1 134 ? 15.164 -7.975 -0.470 1.00 89.81 134 ASP A CA 1
ATOM 1057 C C . ASP A 1 134 ? 16.426 -8.463 0.264 1.00 89.81 134 ASP A C 1
ATOM 1059 O O . ASP A 1 134 ? 17.430 -7.748 0.309 1.00 89.81 134 ASP A O 1
ATOM 1063 N N . PRO A 1 135 ? 16.422 -9.693 0.816 1.00 88.00 135 PRO A N 1
ATOM 1064 C CA . PRO A 1 135 ? 17.540 -10.212 1.604 1.00 88.00 135 PRO A CA 1
ATOM 1065 C C . PRO A 1 135 ? 18.792 -10.513 0.767 1.00 88.00 135 PRO A C 1
ATOM 1067 O O . PRO A 1 135 ? 19.832 -10.856 1.322 1.00 88.00 135 PRO A O 1
ATOM 1070 N N . ARG A 1 136 ? 18.706 -10.426 -0.567 1.00 89.25 136 ARG A N 1
ATOM 1071 C CA . ARG A 1 136 ? 19.843 -10.659 -1.470 1.00 89.25 136 ARG A CA 1
ATOM 1072 C C . ARG A 1 136 ? 20.735 -9.424 -1.607 1.00 89.25 136 ARG A C 1
ATOM 1074 O O . ARG A 1 136 ? 21.817 -9.528 -2.178 1.00 89.25 136 ARG A O 1
ATOM 1081 N N . LEU A 1 137 ? 20.274 -8.268 -1.132 1.00 89.81 137 LEU A N 1
ATOM 1082 C CA . LEU A 1 137 ? 20.996 -7.002 -1.200 1.00 89.81 137 LEU A CA 1
ATOM 1083 C C . LEU A 1 137 ? 21.867 -6.771 0.049 1.00 89.81 137 LEU A C 1
ATOM 1085 O O . LEU A 1 137 ? 21.635 -7.396 1.093 1.00 89.81 137 LEU A O 1
ATOM 1089 N N . PRO A 1 138 ? 22.871 -5.872 -0.032 1.00 90.62 138 PRO A N 1
ATOM 1090 C CA . PRO A 1 138 ? 23.624 -5.420 1.136 1.00 90.62 138 PRO A CA 1
ATOM 1091 C C . PRO A 1 138 ? 22.693 -4.862 2.213 1.00 90.62 138 PRO A C 1
ATOM 1093 O O . PRO A 1 138 ? 21.666 -4.282 1.879 1.00 90.62 138 PRO A O 1
ATOM 1096 N N . LEU A 1 139 ? 23.063 -4.999 3.492 1.00 85.69 139 LEU A N 1
ATOM 1097 C CA . LEU A 1 139 ? 22.200 -4.677 4.641 1.00 85.69 139 LEU A CA 1
ATOM 1098 C C . LEU A 1 139 ? 21.536 -3.291 4.544 1.00 85.69 139 LEU A C 1
ATOM 1100 O O . LEU A 1 139 ? 20.340 -3.172 4.774 1.00 85.69 139 LEU A O 1
ATOM 1104 N N . GLN A 1 140 ? 22.299 -2.281 4.127 1.00 85.19 140 GLN A N 1
ATOM 1105 C CA . GLN A 1 140 ? 21.847 -0.896 3.935 1.00 85.19 140 GLN A CA 1
ATOM 1106 C C . GLN A 1 140 ? 20.766 -0.708 2.851 1.00 85.19 140 GLN A C 1
ATOM 1108 O O . GLN A 1 140 ? 20.058 0.293 2.848 1.00 85.19 140 GLN A O 1
ATOM 1113 N N . ASP A 1 141 ? 20.633 -1.671 1.939 1.00 87.62 141 ASP A N 1
ATOM 1114 C CA . ASP A 1 141 ? 19.698 -1.644 0.814 1.00 87.62 141 ASP A CA 1
ATOM 1115 C C . ASP A 1 141 ? 18.595 -2.703 0.951 1.00 87.62 141 ASP A C 1
ATOM 1117 O O . ASP A 1 141 ? 17.755 -2.825 0.058 1.00 87.62 141 ASP A O 1
ATOM 1121 N N . GLN A 1 142 ? 18.582 -3.496 2.030 1.00 92.75 142 GLN A N 1
ATOM 1122 C CA . GLN A 1 142 ? 17.614 -4.586 2.195 1.00 92.75 142 GLN A CA 1
ATOM 1123 C C . GLN A 1 142 ? 16.188 -4.071 2.359 1.00 92.75 142 GLN A C 1
ATOM 1125 O O . GLN A 1 142 ? 15.266 -4.700 1.841 1.00 92.75 142 GLN A O 1
ATOM 1130 N N . PHE A 1 143 ? 16.007 -2.938 3.041 1.00 93.50 143 PHE A N 1
ATOM 1131 C CA . PHE A 1 143 ? 14.702 -2.353 3.325 1.00 93.50 143 PHE A CA 1
ATOM 1132 C C . PHE A 1 143 ? 14.442 -1.158 2.417 1.00 93.50 143 PHE A C 1
ATOM 1134 O O . PHE A 1 143 ? 15.053 -0.100 2.552 1.00 93.50 143 PHE A O 1
ATOM 1141 N N . LEU A 1 144 ? 13.476 -1.308 1.512 1.00 94.38 144 LEU A N 1
ATOM 1142 C CA . LEU A 1 144 ? 13.160 -0.281 0.523 1.00 94.38 144 LEU A CA 1
ATOM 1143 C C . LEU A 1 144 ? 12.741 1.047 1.166 1.00 94.38 144 LEU A C 1
ATOM 1145 O O . LEU A 1 144 ? 13.074 2.109 0.648 1.00 94.38 144 LEU A O 1
ATOM 1149 N N . LEU A 1 145 ? 12.016 0.983 2.287 1.00 93.62 145 LEU A N 1
ATOM 1150 C CA . LEU A 1 145 ? 11.584 2.172 3.019 1.00 93.62 145 LEU A CA 1
ATOM 1151 C C . LEU A 1 145 ? 12.776 2.957 3.583 1.00 93.62 145 LEU A C 1
ATOM 1153 O O . LEU A 1 145 ? 12.796 4.179 3.473 1.00 93.62 145 LEU A O 1
ATOM 1157 N N . GLU A 1 146 ? 13.770 2.265 4.143 1.00 92.62 146 GLU A N 1
ATOM 1158 C CA . GLU A 1 146 ? 14.984 2.895 4.674 1.00 92.62 146 GLU A CA 1
ATOM 1159 C C . GLU A 1 146 ? 15.811 3.504 3.542 1.00 92.62 146 GLU A C 1
ATOM 1161 O O . GLU A 1 146 ? 16.185 4.671 3.619 1.00 92.62 146 GLU A O 1
ATOM 1166 N N . THR A 1 147 ? 15.994 2.770 2.438 1.00 92.81 147 THR A N 1
ATOM 1167 C CA . THR A 1 147 ? 16.679 3.298 1.250 1.00 92.81 147 THR A CA 1
ATOM 1168 C C . THR A 1 147 ? 15.988 4.554 0.711 1.00 92.81 147 THR A C 1
ATOM 1170 O O . THR A 1 147 ? 16.652 5.542 0.404 1.00 92.81 147 THR A O 1
ATOM 1173 N N . ALA A 1 148 ? 14.654 4.544 0.601 1.00 94.00 148 ALA A N 1
ATOM 1174 C CA . ALA A 1 148 ? 13.890 5.698 0.131 1.00 94.00 148 ALA A CA 1
ATOM 1175 C C . ALA A 1 148 ? 14.031 6.905 1.072 1.00 94.00 148 ALA A C 1
ATOM 1177 O O . ALA A 1 148 ? 14.123 8.035 0.599 1.00 94.00 148 ALA A O 1
ATOM 1178 N N . TRP A 1 149 ? 14.080 6.666 2.385 1.00 93.38 149 TRP A N 1
ATOM 1179 C CA . TRP A 1 149 ? 14.298 7.711 3.382 1.00 93.38 149 TRP A CA 1
ATOM 1180 C C . TRP A 1 149 ? 15.691 8.336 3.261 1.00 93.38 149 TRP A C 1
ATOM 1182 O O . TRP A 1 149 ? 15.808 9.555 3.172 1.00 93.38 149 TRP A O 1
ATOM 1192 N N . THR A 1 150 ? 16.742 7.518 3.154 1.00 93.12 150 THR A N 1
ATOM 1193 C CA . THR A 1 150 ? 18.118 8.007 2.978 1.00 93.12 150 THR A CA 1
ATOM 1194 C C . THR A 1 150 ? 18.281 8.847 1.710 1.00 93.12 150 THR A C 1
ATOM 1196 O O . THR A 1 150 ? 18.955 9.870 1.749 1.00 93.12 150 THR A O 1
ATOM 1199 N N . LEU A 1 151 ? 17.645 8.454 0.601 1.00 92.50 151 LEU A N 1
ATOM 1200 C CA . LEU A 1 151 ? 17.666 9.223 -0.653 1.00 92.50 151 LEU A CA 1
ATOM 1201 C C . LEU A 1 151 ? 16.875 10.538 -0.581 1.00 92.50 151 LEU A C 1
ATOM 1203 O O . LEU A 1 151 ? 17.115 11.436 -1.379 1.00 92.50 151 LEU A O 1
ATOM 1207 N N . TYR A 1 152 ? 15.896 10.639 0.318 1.00 92.00 152 TYR A N 1
ATOM 1208 C CA . TYR A 1 152 ? 15.147 11.876 0.536 1.00 92.00 152 TYR A CA 1
ATOM 1209 C C . TYR A 1 152 ? 15.927 12.874 1.405 1.00 92.00 152 TYR A C 1
ATOM 1211 O O . TYR A 1 152 ? 15.800 14.080 1.210 1.00 92.00 152 TYR A O 1
ATOM 1219 N N . GLU A 1 153 ? 16.718 12.381 2.361 1.00 94.00 153 GLU A N 1
ATOM 1220 C CA . GLU A 1 153 ? 17.540 13.217 3.247 1.00 94.00 153 GLU A CA 1
ATOM 1221 C C . GLU A 1 153 ? 18.869 13.680 2.623 1.00 94.00 153 GLU A C 1
ATOM 1223 O O . GLU A 1 153 ? 19.501 14.585 3.172 1.00 94.00 153 GLU A O 1
ATOM 1228 N N . SER A 1 154 ? 19.300 13.071 1.513 1.00 84.56 154 SER A N 1
ATOM 1229 C CA . SER A 1 154 ? 20.534 13.412 0.786 1.00 84.56 154 SER A CA 1
ATOM 1230 C C . SER A 1 154 ? 20.381 14.617 -0.135 1.00 84.56 154 SER A C 1
ATOM 1232 O O . SER A 1 154 ? 21.298 15.468 -0.143 1.00 84.56 154 SER A O 1
#

Organism: Aegilops tauschii subsp. strangulata (NCBI:txid200361)

Sequence (154 aa):
MLVYNYLENNSLARTLFGNAHSSIRFDWSTRAKICIGVAEGLTYLHEEIRPHIVHRDIKASNILLDKDLSPKISDFGLAKLFPGNMTHISTRVAGTLGYLAPEYAIRGQLTKKADVYSFGVLLLEIVSGRWHTDPRLPLQDQFLLETAWTLYES

Solvent-accessible surface area (backbone atoms only — not comparable to full-atom values): 8881 Å² total; per-residue (Å²): 139,88,90,75,86,87,45,83,54,40,24,45,38,54,66,59,68,46,81,91,73,72,91,71,79,80,45,70,68,54,46,51,53,28,55,50,40,47,51,52,54,48,45,41,32,60,71,71,44,84,66,17,43,35,47,49,45,52,41,45,70,29,29,33,19,36,90,84,60,48,48,39,87,45,72,63,88,68,39,41,80,39,58,92,91,54,89,55,45,83,46,86,76,72,60,50,88,91,32,59,27,66,66,29,70,74,66,23,42,43,40,68,60,36,40,53,43,6,44,53,46,37,50,51,26,64,73,69,57,45,60,61,64,37,89,88,45,62,79,81,57,18,37,41,67,58,38,54,48,54,66,70,76,104

InterPro domains:
  IPR000719 Protein kinase domain [PF00069] (2-130)
  IPR000719 Protein kinase domain [PS50011] (1-154)
  IPR000719 Protein kinase domain [SM00220] (1-144)
  IPR008271 Serine/threonine-protein kinase, active site [PS00108] (53-65)
  IPR011009 Protein kinase-like domain superfamily [SSF56112] (1-138)
  IPR052059 Cysteine-rich Ser/Thr receptor-like kinase [PTHR47973] (1-154)

Mean predicted aligned error: 4.83 Å

Radius of gyration: 16.08 Å; Cα contacts (8 Å, |Δi|>4): 227; chains: 1; bounding box: 44×35×42 Å

Nearest PDB structures (foldseek):
  3ulz-assembly1_A  TM=9.108E-01  e=4.355E-13  Arabidopsis thaliana
  3tl8-assembly2_D  TM=9.267E-01  e=2.649E-12  Arabidopsis thaliana
  2xyn-assembly3_C  TM=7.759E-01  e=1.425E-08  Homo sapiens
  3kf4-assembly1_A  TM=7.852E-01  e=2.345E-08  Mus musculus
  2xyn-assembly2_B  TM=7.754E-01  e=2.204E-08  Homo sapiens

Secondary structure (DSSP, 8-state):
-------TT-BHHHHHHS-S-------HHHHHHHHHHHHHHHHIIIIISSSEEE-S--SGGGEEE-TT--EEE--GGG-EEE-TT-S-EE----S-TTTS-HHHHHH-EE-HHHHHHHHHHHHHHHHH-S-SB-TTS-GGGSBHHHHHHHHHH-

Foldseek 3Di:
DDDDDDAPQAFQCCVLPNPDPPPDDLDPVLLVQQLVLVVVVLCCQAPVDPQRKAQLADARNQWTAHPVRRTDGHDSVVMDGDHPVDPWDQDPRDYDPLLADPCCVVRVTHDSVRVVSSSVLRSLCSVVSDDCADPVDDPCPRGSVSVVVVVVVD